Protein AF-A0A4Z0M8P4-F1 (afdb_monomer)

Mean predicted aligned error: 11.92 Å

Solvent-accessible surface area (backbone atoms only — not comparable to full-atom values): 8232 Å² total; per-residue (Å²): 114,67,75,62,51,56,52,50,53,52,51,51,53,53,49,49,49,50,52,52,52,52,50,47,51,66,71,70,50,57,78,80,53,52,37,50,53,50,21,54,51,21,61,76,73,28,65,70,30,18,34,70,39,58,35,26,69,81,79,43,87,48,96,61,42,39,67,22,35,46,40,96,58,61,81,49,86,48,46,90,68,52,60,88,74,63,48,69,25,44,39,30,34,24,70,33,66,38,61,28,11,76,40,85,50,95,85,37,59,74,74,46,77,44,46,62,73,43,23,33,24,23,62,42,76,63,49,77,47,73,51,100,65,31,72,27,20,24,26,37,29,28,12,41,40,81,78,65,96,73,100

Foldseek 3Di:
DVVVVVVVVVVVVVVVVVVVVVVCCVVVPPLVVVLLVQLVVLVVPFDKAKWKAFAFPVSDDDPPWHKFWCDSPNPDPGHDDALVRADASTKIFTQAWTFGFHDFDPPGDGPDIRHGGWMKGANDRWAWDDDPGTPTITMTTIGTGHSDPPD

Secondary structure (DSSP, 8-state):
-HHHHHHHHHHHHHHHHHHHHHHHHHHHS-TTTHHHHHHHHHHHHSPEEEEEEEEETTS---SS--EEEPPSSTTS--B---TTT--TT-EEEESS-EEEESSSSTTSPEEEEEPTT-EEEE-S--EE---TTEEEEEEEEEEEE---S--

pLDDT: mean 73.2, std 14.24, range [37.12, 94.06]

Sequence (151 aa):
MELLIETFDAFAKVGAGIVVLFGCLTLFFPKSVLPLFEAYIASNRGLQGFVYYEISSDNEKTSDAQLLLLGRDSSELGELATVDTIRYGDKLIVHSRQWMRALPNKDATKLYTLERGE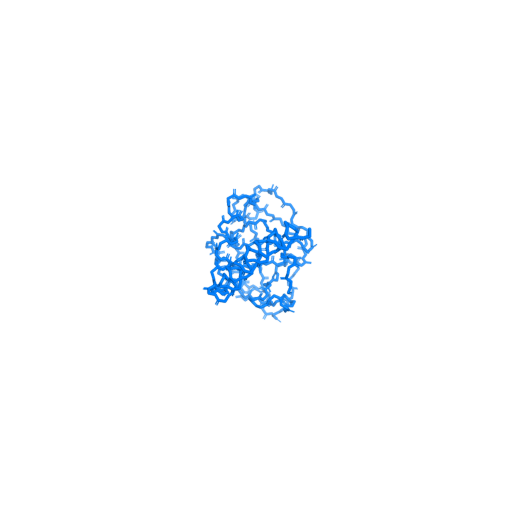CVIVIGESTILKTQEAISGGWLSVATSNCGIFN

Structure (mmCIF, N/CA/C/O backbone):
data_AF-A0A4Z0M8P4-F1
#
_entry.id   AF-A0A4Z0M8P4-F1
#
loop_
_atom_site.group_PDB
_atom_site.id
_atom_site.type_symbol
_atom_site.label_atom_id
_atom_site.label_alt_id
_atom_site.label_comp_id
_atom_site.label_asym_id
_atom_site.label_entity_id
_atom_site.label_seq_id
_atom_site.pdbx_PDB_ins_code
_atom_site.Cartn_x
_atom_site.Cartn_y
_atom_site.Cartn_z
_atom_site.occupancy
_atom_site.B_iso_or_equiv
_atom_site.auth_seq_id
_atom_site.auth_comp_id
_atom_site.auth_asym_id
_atom_site.auth_atom_id
_atom_site.pdbx_PDB_model_num
ATOM 1 N N . MET A 1 1 ? 28.731 -12.868 -49.527 1.00 53.06 1 MET A N 1
ATOM 2 C CA . MET A 1 1 ? 29.132 -13.313 -48.173 1.00 53.06 1 MET A CA 1
ATOM 3 C C . MET A 1 1 ? 29.576 -12.121 -47.325 1.00 53.06 1 MET A C 1
ATOM 5 O O . MET A 1 1 ? 29.130 -12.027 -46.196 1.00 53.06 1 MET A O 1
ATOM 9 N N . GLU A 1 2 ? 30.325 -11.163 -47.881 1.00 54.62 2 GLU A N 1
ATOM 10 C CA . GLU A 1 2 ? 30.763 -9.926 -47.193 1.00 54.62 2 GLU A CA 1
ATOM 11 C C . GLU A 1 2 ? 29.612 -9.033 -46.688 1.00 54.62 2 GLU A C 1
ATOM 13 O O . GLU A 1 2 ? 29.626 -8.605 -45.541 1.00 54.62 2 GLU A O 1
ATOM 18 N N . LEU A 1 3 ? 28.545 -8.861 -47.476 1.00 54.75 3 LEU A N 1
ATOM 19 C CA . LEU A 1 3 ? 27.371 -8.049 -47.099 1.00 54.75 3 LEU A CA 1
ATOM 20 C C . LEU A 1 3 ? 26.595 -8.594 -45.878 1.00 54.75 3 LEU A C 1
ATOM 22 O O . LEU A 1 3 ? 25.907 -7.855 -45.175 1.00 54.75 3 LEU A O 1
ATOM 26 N N . LEU A 1 4 ? 26.719 -9.899 -45.616 1.00 52.62 4 LEU A N 1
ATOM 27 C CA . LEU A 1 4 ? 26.124 -10.571 -44.456 1.00 52.62 4 LEU A CA 1
ATOM 28 C C . LEU A 1 4 ? 26.970 -10.371 -43.193 1.00 52.62 4 LEU A C 1
ATOM 30 O O . LEU A 1 4 ? 26.431 -10.396 -42.095 1.00 52.62 4 LEU A O 1
ATOM 34 N N . ILE A 1 5 ? 28.279 -10.158 -43.350 1.00 59.72 5 ILE A N 1
ATOM 35 C CA . ILE A 1 5 ? 29.222 -9.960 -42.246 1.00 59.72 5 ILE A CA 1
ATOM 36 C C . ILE A 1 5 ? 29.138 -8.512 -41.752 1.00 59.72 5 ILE A C 1
ATOM 38 O O . ILE A 1 5 ? 29.037 -8.286 -40.549 1.00 59.72 5 ILE A O 1
ATOM 42 N N . GLU A 1 6 ? 29.077 -7.535 -42.663 1.00 59.03 6 GLU A N 1
ATOM 43 C CA . GLU A 1 6 ? 28.942 -6.115 -42.296 1.00 59.03 6 GLU A CA 1
ATOM 44 C C . GLU A 1 6 ? 27.608 -5.793 -41.611 1.00 59.03 6 GLU A C 1
ATOM 46 O O . GLU A 1 6 ? 27.559 -5.005 -40.665 1.00 59.03 6 GLU A O 1
ATOM 51 N N . THR A 1 7 ? 26.519 -6.432 -42.046 1.00 59.12 7 THR A N 1
ATOM 52 C CA . THR A 1 7 ? 25.209 -6.264 -41.403 1.00 59.12 7 THR A CA 1
ATOM 53 C C . THR A 1 7 ? 25.189 -6.887 -40.009 1.00 59.12 7 THR A C 1
ATOM 55 O O . THR A 1 7 ? 24.701 -6.253 -39.075 1.00 59.12 7 THR A O 1
ATOM 58 N N . PHE A 1 8 ? 25.782 -8.072 -39.827 1.00 60.78 8 PHE A N 1
ATOM 59 C CA . PHE A 1 8 ? 25.906 -8.705 -38.509 1.00 60.78 8 PHE A CA 1
ATOM 60 C C . PHE A 1 8 ? 26.743 -7.869 -37.531 1.00 60.78 8 PHE A C 1
ATOM 62 O O . PHE A 1 8 ? 26.370 -7.727 -36.368 1.00 60.78 8 PHE A O 1
ATOM 69 N N . ASP A 1 9 ? 27.839 -7.272 -38.003 1.00 66.00 9 ASP A N 1
ATOM 70 C CA . ASP A 1 9 ? 28.734 -6.455 -37.179 1.00 66.00 9 ASP A CA 1
ATOM 71 C C . ASP A 1 9 ? 28.079 -5.122 -36.756 1.00 66.00 9 ASP A C 1
ATOM 73 O O . ASP A 1 9 ? 28.232 -4.667 -35.619 1.00 66.00 9 ASP A O 1
ATOM 77 N N . ALA A 1 10 ? 27.252 -4.528 -37.625 1.00 62.03 10 ALA A N 1
ATOM 78 C CA . ALA A 1 10 ? 26.432 -3.367 -37.279 1.00 62.03 10 ALA A CA 1
ATOM 79 C C . ALA A 1 10 ? 25.360 -3.701 -36.222 1.00 62.03 10 ALA A C 1
ATOM 81 O O . ALA A 1 10 ? 25.212 -2.964 -35.244 1.00 62.03 10 ALA A O 1
ATOM 82 N N . PHE A 1 11 ? 24.655 -4.831 -36.360 1.00 65.06 11 PHE A N 1
ATOM 83 C CA . PHE A 1 11 ? 23.687 -5.288 -35.354 1.00 65.06 11 PHE A CA 1
ATOM 84 C C . PHE A 1 11 ? 24.353 -5.632 -34.018 1.00 65.06 11 PHE A C 1
ATOM 86 O O . PHE A 1 11 ? 23.806 -5.298 -32.968 1.00 65.06 11 PHE A O 1
ATOM 93 N N . ALA A 1 12 ? 25.544 -6.234 -34.037 1.00 68.56 12 ALA A N 1
ATOM 94 C CA . ALA A 1 12 ? 26.303 -6.543 -32.829 1.00 68.56 12 ALA A CA 1
ATOM 95 C C . ALA A 1 12 ? 26.734 -5.273 -32.077 1.00 68.56 12 ALA A C 1
ATOM 97 O O . ALA A 1 12 ? 26.606 -5.214 -30.856 1.00 68.56 12 ALA A O 1
ATOM 98 N N . LYS A 1 13 ? 27.169 -4.225 -32.788 1.00 67.75 13 LYS A N 1
ATOM 99 C CA . LYS A 1 13 ? 27.534 -2.927 -32.190 1.00 67.75 13 LYS A CA 1
ATOM 100 C C . LYS A 1 13 ? 26.330 -2.190 -31.603 1.00 67.75 13 LYS A C 1
ATOM 102 O O . LYS A 1 13 ? 26.423 -1.661 -30.496 1.00 67.75 13 LYS A O 1
ATOM 107 N N . VAL A 1 14 ? 25.193 -2.192 -32.301 1.00 70.88 14 VAL A N 1
ATOM 108 C CA . VAL A 1 14 ? 23.944 -1.597 -31.791 1.00 70.88 14 VAL A CA 1
ATOM 109 C C . VAL A 1 14 ? 23.421 -2.387 -30.588 1.00 70.88 14 VAL A C 1
ATOM 111 O O . VAL A 1 14 ? 23.071 -1.793 -29.569 1.00 70.88 14 VAL A O 1
ATOM 114 N N . GLY A 1 15 ? 23.435 -3.720 -30.662 1.00 66.62 15 GLY A N 1
ATOM 115 C CA . GLY A 1 15 ? 23.048 -4.601 -29.561 1.00 66.62 15 GLY A CA 1
ATOM 116 C C . GLY A 1 15 ? 23.931 -4.415 -28.327 1.00 66.62 15 GLY A C 1
ATOM 117 O O . GLY A 1 15 ? 23.414 -4.244 -27.225 1.00 66.62 15 GLY A O 1
ATOM 118 N N . ALA A 1 16 ? 25.254 -4.351 -28.506 1.00 69.75 16 ALA A N 1
ATOM 119 C CA . ALA A 1 16 ? 26.198 -4.075 -27.425 1.00 69.75 16 ALA A CA 1
ATOM 120 C C . ALA A 1 16 ? 25.963 -2.691 -26.800 1.00 69.75 16 ALA A C 1
ATOM 122 O O . ALA A 1 16 ? 25.974 -2.564 -25.577 1.00 69.75 16 ALA A O 1
ATOM 123 N N . GLY A 1 17 ? 25.676 -1.672 -27.616 1.00 70.94 17 GLY A N 1
ATOM 124 C CA . GLY A 1 17 ? 25.323 -0.335 -27.135 1.00 70.94 17 GLY A CA 1
ATOM 125 C C . GLY A 1 17 ? 24.070 -0.328 -26.256 1.00 70.94 17 GLY A C 1
ATOM 126 O O . GLY A 1 17 ? 24.079 0.276 -25.186 1.00 70.94 17 GLY A O 1
ATOM 127 N N . ILE A 1 18 ? 23.017 -1.049 -26.655 1.00 74.38 18 ILE A N 1
ATOM 128 C CA . ILE A 1 18 ? 21.777 -1.175 -25.871 1.00 74.38 18 ILE A CA 1
ATOM 129 C C . ILE A 1 18 ? 22.038 -1.909 -24.550 1.00 74.38 18 ILE A C 1
ATOM 131 O O . ILE A 1 18 ? 21.571 -1.457 -23.508 1.00 74.38 18 ILE A O 1
ATOM 135 N N . VAL A 1 19 ? 22.811 -2.999 -24.564 1.00 73.88 19 VAL A N 1
ATOM 136 C CA . VAL A 1 19 ? 23.143 -3.766 -23.349 1.00 73.88 19 VAL A CA 1
ATOM 137 C C . VAL A 1 19 ? 23.960 -2.929 -22.366 1.00 73.88 19 VAL A C 1
ATOM 139 O O . VAL A 1 19 ? 23.669 -2.945 -21.173 1.00 73.88 19 VAL A O 1
ATOM 142 N N . VAL A 1 20 ? 24.938 -2.156 -22.845 1.00 75.38 20 VAL A N 1
ATOM 143 C CA . VAL A 1 20 ? 25.720 -1.243 -21.996 1.00 75.38 20 VAL A CA 1
ATOM 144 C C . VAL A 1 20 ? 24.835 -0.136 -21.426 1.00 75.38 20 VAL A C 1
ATOM 146 O O . VAL A 1 20 ? 24.931 0.164 -20.238 1.00 75.38 20 VAL A O 1
ATOM 149 N N . LEU A 1 21 ? 23.933 0.434 -22.231 1.00 71.94 21 LEU A N 1
ATOM 150 C CA . LEU A 1 21 ? 22.993 1.451 -21.764 1.00 71.94 21 LEU A CA 1
ATOM 151 C C . LEU A 1 21 ? 22.071 0.889 -20.669 1.00 71.94 21 LEU A C 1
ATOM 153 O O . LEU A 1 21 ? 21.945 1.499 -19.612 1.00 71.94 21 LEU A O 1
ATOM 157 N N . PHE A 1 22 ? 21.489 -0.296 -20.876 1.00 68.00 22 PHE A N 1
ATOM 158 C CA . PHE A 1 22 ? 20.665 -0.979 -19.873 1.00 68.00 22 PHE A CA 1
ATOM 159 C C . PHE A 1 22 ? 21.459 -1.342 -18.615 1.00 68.00 22 PHE A C 1
ATOM 161 O O . PHE A 1 22 ? 20.980 -1.105 -17.509 1.00 68.00 22 PHE A O 1
ATOM 168 N N . GLY A 1 23 ? 22.686 -1.846 -18.766 1.00 66.75 23 GLY A N 1
ATOM 169 C CA . GLY A 1 23 ? 23.582 -2.141 -17.650 1.00 66.75 23 GLY A CA 1
ATOM 170 C C . GLY A 1 23 ? 23.859 -0.899 -16.804 1.00 66.75 23 GLY A C 1
ATOM 171 O O . GLY A 1 23 ? 23.691 -0.935 -15.586 1.00 66.75 23 GLY A O 1
ATOM 172 N N . CYS A 1 24 ? 24.168 0.231 -17.445 1.00 66.25 24 CYS A N 1
ATOM 173 C CA . CYS A 1 24 ? 24.331 1.515 -16.769 1.00 66.25 24 CYS A CA 1
ATOM 174 C C . CYS A 1 24 ? 23.041 1.967 -16.072 1.00 66.25 24 CYS A C 1
ATOM 176 O O . CYS A 1 24 ? 23.098 2.403 -14.928 1.00 66.25 24 CYS A O 1
ATOM 178 N N . LEU A 1 25 ? 21.872 1.822 -16.698 1.00 66.50 25 LEU A N 1
ATOM 179 C CA . LEU A 1 25 ? 20.604 2.157 -16.045 1.00 66.50 25 LEU A CA 1
ATOM 180 C C . LEU A 1 25 ? 20.375 1.290 -14.794 1.00 66.50 25 LEU A C 1
ATOM 182 O O . LEU A 1 25 ? 19.990 1.813 -13.759 1.00 66.50 25 LEU A O 1
ATOM 186 N N . THR A 1 26 ? 20.685 -0.006 -14.826 1.00 64.69 26 THR A N 1
ATOM 187 C CA . THR A 1 26 ? 20.515 -0.873 -13.643 1.00 64.69 26 THR A CA 1
ATOM 188 C C . THR A 1 26 ? 21.543 -0.631 -12.533 1.00 64.69 26 THR A C 1
ATOM 190 O O . THR A 1 26 ? 21.218 -0.801 -11.363 1.00 64.69 26 THR A O 1
ATOM 193 N N . LEU A 1 27 ? 22.769 -0.218 -12.876 1.00 64.69 27 LEU A N 1
ATOM 194 C CA . LEU A 1 27 ? 23.844 0.052 -11.911 1.00 64.69 27 LEU A CA 1
ATOM 195 C C . LEU A 1 27 ? 23.759 1.450 -11.293 1.00 64.69 27 LEU A C 1
ATOM 197 O O . LEU A 1 27 ? 24.127 1.628 -10.135 1.00 64.69 27 LEU A O 1
ATOM 201 N N . PHE A 1 28 ? 23.300 2.440 -12.062 1.00 63.16 28 PHE A N 1
ATOM 202 C CA . PHE A 1 28 ? 23.278 3.840 -11.638 1.00 63.16 28 PHE A CA 1
ATOM 203 C C . PHE A 1 28 ? 21.910 4.328 -11.168 1.00 63.16 28 PHE A C 1
ATOM 205 O O . PHE A 1 28 ? 21.856 5.398 -10.565 1.00 63.16 28 PHE A O 1
ATOM 212 N N . PHE A 1 29 ? 20.818 3.589 -11.391 1.00 61.38 29 PHE A N 1
ATOM 213 C CA . PHE A 1 29 ? 19.550 3.923 -10.745 1.00 61.38 29 PHE A CA 1
ATOM 214 C C . PHE A 1 29 ? 19.566 3.408 -9.305 1.00 61.38 29 PHE A C 1
ATOM 216 O O . PHE A 1 29 ? 19.566 2.195 -9.085 1.00 61.38 29 PHE A O 1
ATOM 223 N N . PRO A 1 30 ? 19.560 4.301 -8.299 1.00 62.62 30 PRO A N 1
ATOM 224 C CA . PRO A 1 30 ? 19.486 3.867 -6.919 1.00 62.62 30 PRO A CA 1
ATOM 225 C C . PRO A 1 30 ? 18.158 3.141 -6.723 1.00 62.62 30 PRO A C 1
ATOM 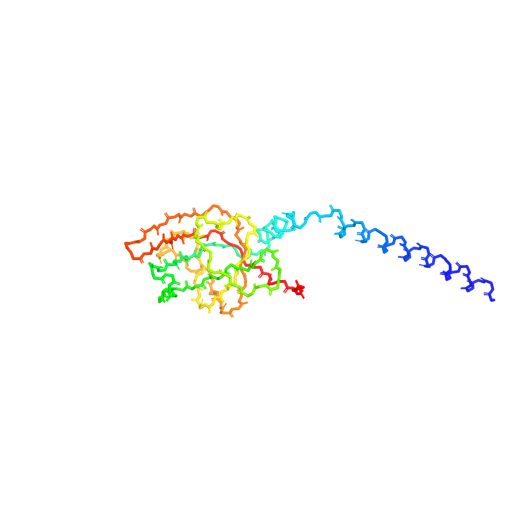227 O O . PRO A 1 30 ? 17.105 3.678 -7.084 1.00 62.62 30 PRO A O 1
ATOM 230 N N . LYS A 1 31 ? 18.187 1.963 -6.089 1.00 62.38 31 LYS A N 1
ATOM 231 C CA . LYS A 1 31 ? 16.975 1.228 -5.684 1.00 6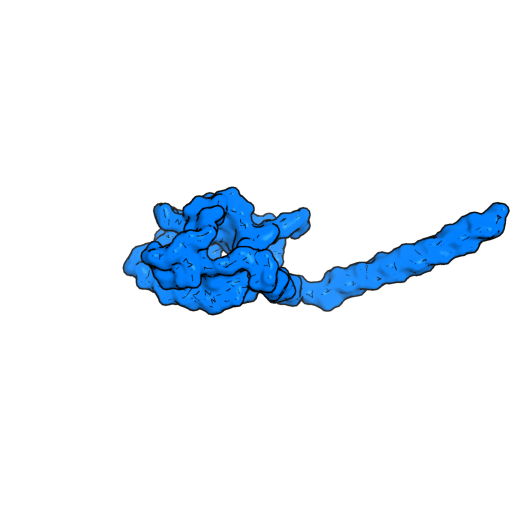2.38 31 LYS A CA 1
ATOM 232 C C . LYS A 1 31 ? 15.968 2.122 -4.942 1.00 62.38 31 LYS A C 1
ATOM 234 O O . LYS A 1 31 ? 14.771 1.898 -5.022 1.00 62.38 31 LYS A O 1
ATOM 239 N N . SER A 1 32 ? 16.439 3.181 -4.287 1.00 63.06 32 SER A N 1
ATOM 240 C CA . SER A 1 32 ? 15.629 4.170 -3.573 1.00 63.06 32 SER A CA 1
ATOM 241 C C . SER A 1 32 ? 14.766 5.082 -4.462 1.00 63.06 32 SER A C 1
ATOM 243 O O . SER A 1 32 ? 13.825 5.686 -3.958 1.00 63.06 32 SER A O 1
ATOM 245 N N . VAL A 1 33 ? 15.069 5.225 -5.759 1.00 68.31 33 VAL A N 1
ATOM 246 C CA . VAL A 1 33 ? 14.336 6.126 -6.678 1.00 68.31 33 VAL A CA 1
ATOM 247 C C . VAL A 1 33 ? 13.156 5.416 -7.347 1.00 68.31 33 VAL A C 1
ATOM 249 O O . VAL A 1 33 ? 12.147 6.050 -7.658 1.00 68.31 33 VAL A O 1
ATOM 252 N N . LEU A 1 34 ? 13.255 4.096 -7.525 1.00 74.38 34 LEU A N 1
ATOM 253 C CA . LEU A 1 34 ? 12.223 3.284 -8.171 1.00 74.38 34 LEU A CA 1
ATOM 254 C C . LEU A 1 34 ? 10.845 3.406 -7.483 1.00 74.38 34 LEU A C 1
ATOM 256 O O . LEU A 1 34 ? 9.877 3.699 -8.184 1.00 74.38 34 LEU A O 1
ATOM 260 N N . PRO A 1 35 ? 10.729 3.291 -6.142 1.00 77.12 35 PRO A N 1
ATOM 261 C CA . PRO A 1 35 ? 9.437 3.354 -5.456 1.00 77.12 35 PRO A CA 1
ATOM 262 C C . PRO A 1 35 ? 8.752 4.718 -5.595 1.00 77.12 35 PRO A C 1
ATOM 264 O O . PRO A 1 35 ? 7.535 4.802 -5.742 1.00 77.12 35 PRO A O 1
ATOM 267 N N . LEU A 1 36 ? 9.530 5.806 -5.615 1.00 80.69 36 LEU A N 1
ATOM 268 C CA . LEU A 1 36 ? 8.998 7.158 -5.812 1.00 80.69 36 LEU A CA 1
ATOM 269 C C . LEU A 1 36 ? 8.418 7.330 -7.218 1.00 80.69 36 LEU A C 1
ATOM 271 O O . LEU A 1 36 ? 7.352 7.924 -7.386 1.00 80.69 36 LEU A O 1
ATOM 275 N N . PHE A 1 37 ? 9.111 6.795 -8.224 1.00 82.06 37 PHE A N 1
ATOM 276 C CA . PHE A 1 37 ? 8.649 6.824 -9.606 1.00 82.06 37 PHE A CA 1
ATOM 277 C C . PHE A 1 37 ? 7.401 5.958 -9.805 1.00 82.06 37 PHE A C 1
ATOM 279 O O . PHE A 1 37 ? 6.445 6.388 -10.451 1.00 82.06 37 PHE A O 1
ATOM 286 N N . GLU A 1 38 ? 7.363 4.772 -9.200 1.00 83.81 38 GLU A N 1
ATOM 287 C CA . GLU A 1 38 ? 6.176 3.916 -9.204 1.00 83.81 38 GLU A CA 1
ATOM 288 C C . GLU A 1 38 ? 4.984 4.593 -8.525 1.00 83.81 38 GLU A C 1
ATOM 290 O O . GLU A 1 38 ? 3.884 4.564 -9.075 1.00 83.81 38 GLU A O 1
ATOM 295 N N . ALA A 1 39 ? 5.193 5.261 -7.387 1.00 84.81 39 ALA A N 1
ATOM 296 C CA . ALA A 1 39 ? 4.140 6.017 -6.714 1.00 84.81 39 ALA A CA 1
ATOM 297 C C . ALA A 1 39 ? 3.645 7.182 -7.566 1.00 84.81 39 ALA A C 1
ATOM 299 O O . ALA A 1 39 ? 2.443 7.415 -7.642 1.00 84.81 39 ALA A O 1
ATOM 300 N N . TYR A 1 40 ? 4.543 7.873 -8.271 1.00 86.31 40 TYR A N 1
ATOM 301 C CA . TYR A 1 40 ? 4.158 8.922 -9.210 1.00 86.31 40 TYR A CA 1
ATOM 302 C C . TYR A 1 40 ? 3.307 8.377 -10.367 1.00 86.31 40 TYR A C 1
ATOM 304 O O . TYR A 1 40 ? 2.272 8.954 -10.708 1.00 86.31 40 TYR A O 1
ATOM 312 N N . ILE A 1 41 ? 3.697 7.249 -10.968 1.00 86.12 41 ILE A N 1
ATOM 313 C CA . ILE A 1 41 ? 2.903 6.614 -12.029 1.00 86.12 41 ILE A CA 1
ATOM 314 C C . ILE A 1 41 ? 1.545 6.161 -11.486 1.00 86.12 41 ILE A C 1
ATOM 316 O O . ILE A 1 41 ? 0.523 6.429 -12.118 1.00 86.12 41 ILE A O 1
ATOM 320 N N . ALA A 1 42 ? 1.524 5.494 -10.333 1.00 86.75 42 ALA A N 1
ATOM 321 C CA . ALA A 1 42 ? 0.303 4.993 -9.716 1.00 86.75 42 ALA A CA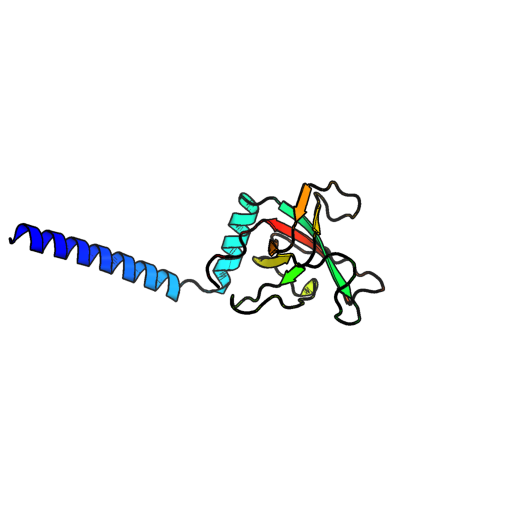 1
ATOM 322 C C . ALA A 1 42 ? -0.625 6.129 -9.274 1.00 86.75 42 ALA A C 1
ATOM 324 O O . ALA A 1 42 ? -1.830 6.019 -9.445 1.00 86.75 42 ALA A O 1
ATOM 325 N N . SER A 1 43 ? -0.090 7.254 -8.802 1.00 86.06 43 SER A N 1
ATOM 326 C CA . SER A 1 43 ? -0.881 8.455 -8.535 1.00 86.06 43 SER A CA 1
ATOM 327 C C . SER A 1 43 ? -1.567 8.948 -9.816 1.00 86.06 43 SER A C 1
ATOM 329 O O . SER A 1 43 ? -2.763 9.208 -9.825 1.00 86.06 43 SER A O 1
ATOM 331 N N . ASN A 1 44 ? -0.875 8.977 -10.956 1.00 87.81 44 ASN A N 1
ATOM 332 C CA . ASN A 1 44 ? -1.474 9.478 -12.199 1.00 87.81 44 ASN A CA 1
ATOM 333 C C . ASN A 1 44 ? -2.387 8.478 -12.934 1.00 87.81 44 ASN A C 1
ATOM 335 O O . ASN A 1 44 ? -3.211 8.900 -13.744 1.00 87.81 44 ASN A O 1
ATOM 339 N N . ARG A 1 45 ? -2.209 7.166 -12.736 1.00 87.56 45 ARG A N 1
ATOM 340 C CA . ARG A 1 45 ? -2.888 6.120 -13.532 1.00 87.56 45 ARG A CA 1
ATOM 341 C C . ARG A 1 45 ? -3.679 5.101 -12.721 1.00 87.56 45 ARG A C 1
ATOM 343 O O . ARG A 1 45 ? -4.544 4.436 -13.282 1.00 87.56 45 ARG A O 1
ATOM 350 N N . GLY A 1 46 ? -3.344 4.927 -11.451 1.00 85.31 46 GLY A N 1
ATOM 351 C CA . GLY A 1 46 ? -4.030 4.022 -10.542 1.00 85.31 46 GLY A CA 1
ATOM 352 C C . GLY A 1 46 ? -5.298 4.656 -9.984 1.00 85.31 46 GLY A 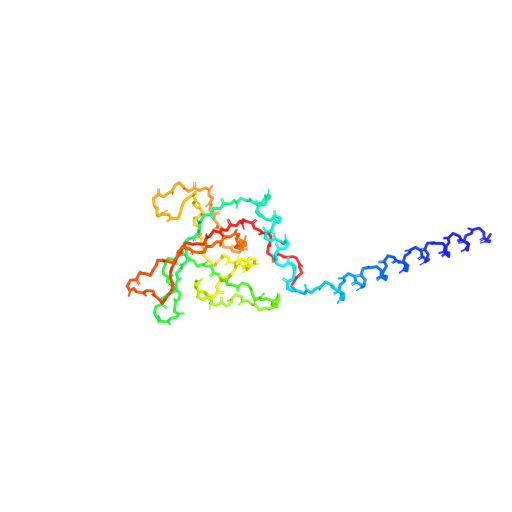C 1
ATOM 353 O O . GLY A 1 46 ? -5.453 5.878 -9.957 1.00 85.31 46 GLY A O 1
ATOM 354 N N . LEU A 1 47 ? -6.214 3.813 -9.514 1.00 90.62 47 LEU A N 1
ATOM 355 C CA . LEU A 1 47 ? -7.361 4.286 -8.760 1.00 90.62 47 LEU A CA 1
ATOM 356 C C . LEU A 1 47 ? -6.876 4.726 -7.378 1.00 90.62 47 LEU A C 1
ATOM 358 O O . LEU A 1 47 ? -6.274 3.934 -6.653 1.00 90.62 47 LEU A O 1
ATOM 362 N N . GLN A 1 48 ? -7.135 5.984 -7.034 1.00 93.38 48 GLN A N 1
ATOM 363 C CA . GLN A 1 48 ? -6.722 6.575 -5.766 1.00 93.38 48 GLN A CA 1
ATOM 364 C C . GLN A 1 48 ? -7.831 6.499 -4.720 1.00 93.38 48 GLN A C 1
ATOM 366 O O . GLN A 1 48 ? -9.020 6.595 -5.038 1.00 93.38 48 GLN A O 1
ATOM 371 N N . GLY A 1 49 ? -7.435 6.407 -3.458 1.00 91.62 49 GLY A N 1
ATOM 372 C CA . GLY A 1 49 ? -8.330 6.604 -2.332 1.00 91.62 49 GLY A CA 1
ATOM 373 C C . GLY A 1 49 ? -7.648 6.344 -0.999 1.00 91.62 49 GLY A C 1
ATOM 374 O O . GLY A 1 49 ? -6.427 6.276 -0.895 1.00 91.62 49 GLY A O 1
ATOM 375 N N . PHE A 1 50 ? -8.466 6.199 0.033 1.00 91.00 50 PHE A N 1
ATOM 376 C CA . PHE A 1 50 ? -8.029 5.986 1.400 1.00 91.00 50 PHE A CA 1
ATOM 377 C C . PHE A 1 50 ? -8.379 4.579 1.857 1.00 91.00 50 PHE A C 1
ATOM 379 O O . PHE A 1 50 ? -9.510 4.121 1.669 1.00 91.00 50 PHE A O 1
ATOM 386 N N . VAL A 1 51 ? -7.419 3.912 2.485 1.00 89.12 51 VAL A N 1
ATOM 387 C CA . VAL A 1 51 ? -7.599 2.585 3.078 1.00 89.12 51 VAL A CA 1
ATOM 388 C C . VAL A 1 51 ? -7.283 2.665 4.562 1.00 89.12 51 VAL A C 1
ATOM 390 O O . VAL A 1 51 ? -6.328 3.333 4.958 1.00 89.12 51 VAL A O 1
ATOM 393 N N . TYR A 1 52 ? -8.110 2.024 5.385 1.00 85.12 52 TYR A N 1
ATOM 394 C CA . TYR A 1 52 ? -7.873 1.969 6.822 1.00 85.12 52 TYR A CA 1
ATOM 395 C C . TYR A 1 52 ? -6.907 0.834 7.142 1.00 85.12 52 TYR A C 1
ATOM 397 O O . TYR A 1 52 ? -7.085 -0.291 6.673 1.00 85.12 52 TYR A O 1
ATOM 405 N N . TYR A 1 53 ? -5.892 1.138 7.936 1.00 79.38 53 TYR A N 1
ATOM 406 C CA . TYR A 1 53 ? -4.865 0.203 8.357 1.00 79.38 53 TYR A CA 1
ATOM 407 C C . TYR A 1 53 ? -4.718 0.259 9.877 1.00 79.38 53 TYR A C 1
ATOM 409 O O . TYR A 1 53 ? -4.666 1.349 10.444 1.00 79.38 53 TYR A O 1
ATOM 417 N N . GLU A 1 54 ? -4.669 -0.900 10.530 1.00 75.38 54 GLU A N 1
ATOM 418 C CA . GLU A 1 54 ? -4.572 -1.026 11.986 1.00 75.38 54 GLU A CA 1
ATOM 419 C C . GLU A 1 54 ? -3.716 -2.240 12.378 1.00 75.38 54 GLU A C 1
ATOM 421 O O . GLU A 1 54 ? -3.758 -3.276 11.714 1.00 75.38 54 GLU A O 1
ATOM 426 N N . ILE A 1 55 ? -2.954 -2.108 13.466 1.00 69.31 55 ILE A N 1
ATOM 427 C CA . ILE A 1 55 ? -2.181 -3.174 14.115 1.00 69.31 55 ILE A CA 1
ATOM 428 C C . ILE A 1 55 ? -2.593 -3.258 15.587 1.00 69.31 55 ILE A C 1
ATOM 430 O O . ILE A 1 55 ? -2.512 -2.257 16.305 1.00 69.31 55 ILE A O 1
ATOM 434 N N . SER A 1 56 ? -2.985 -4.451 16.042 1.00 63.25 56 SER A N 1
ATOM 435 C CA . SER A 1 56 ? -3.381 -4.718 17.434 1.00 63.25 56 SER A CA 1
ATOM 436 C C . SER A 1 56 ? -2.211 -4.576 18.410 1.00 63.25 56 SER A C 1
ATOM 438 O O . SER A 1 56 ? -1.067 -4.831 18.033 1.00 63.25 56 SER A O 1
ATOM 440 N N . SER A 1 57 ? -2.507 -4.248 19.676 1.00 58.22 57 SER A N 1
ATOM 441 C CA . SER A 1 57 ? -1.580 -4.246 20.830 1.00 58.22 57 SER A CA 1
ATOM 442 C C . SER A 1 57 ? -0.719 -5.499 20.982 1.00 58.22 57 SER A C 1
ATOM 444 O O . SER A 1 57 ? 0.409 -5.401 21.463 1.00 58.22 57 SER A O 1
ATOM 446 N N . ASP A 1 58 ? -1.208 -6.648 20.527 1.00 61.12 58 ASP A N 1
ATOM 447 C CA . ASP A 1 58 ? -0.510 -7.929 20.679 1.00 61.12 58 ASP A CA 1
ATOM 448 C C . ASP A 1 58 ? 0.406 -8.246 19.486 1.00 61.12 58 ASP A C 1
ATOM 450 O O . ASP A 1 58 ? 0.899 -9.362 19.334 1.00 61.12 58 ASP A O 1
ATOM 454 N N . ASN A 1 59 ? 0.622 -7.261 18.602 1.00 55.53 59 ASN A N 1
AT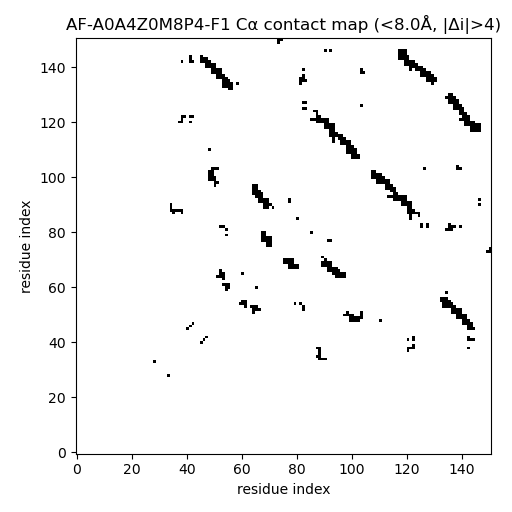OM 455 C CA . ASN A 1 59 ? 1.219 -7.451 17.278 1.00 55.53 59 ASN A CA 1
ATOM 456 C C . ASN A 1 59 ? 0.451 -8.488 16.432 1.00 55.53 59 ASN A C 1
ATOM 458 O O . ASN A 1 59 ? 0.943 -8.989 15.418 1.00 55.53 59 ASN A O 1
ATOM 462 N N . GLU A 1 60 ? -0.765 -8.819 16.868 1.00 55.94 60 GLU A N 1
ATOM 463 C CA . GLU A 1 60 ? -1.646 -9.759 16.216 1.00 55.94 60 GLU A CA 1
ATOM 464 C C . GLU A 1 60 ? -2.513 -9.060 15.173 1.00 55.94 60 GLU A C 1
ATOM 466 O O . GLU A 1 60 ? -2.832 -7.867 15.206 1.00 55.94 60 GLU A O 1
ATOM 471 N N . LYS A 1 61 ? -2.884 -9.877 14.202 1.00 54.25 61 LYS A N 1
ATOM 472 C CA . LYS A 1 61 ? -3.785 -9.575 13.107 1.00 54.25 61 LYS A CA 1
ATOM 473 C C . LYS A 1 61 ? -5.164 -9.196 13.662 1.00 54.25 61 LYS A C 1
ATOM 475 O O . LYS A 1 61 ? -5.884 -10.074 14.128 1.00 54.25 61 LYS A O 1
ATOM 480 N N . THR A 1 62 ? -5.543 -7.918 13.597 1.00 54.31 62 THR A N 1
ATOM 481 C CA . THR A 1 62 ? -6.890 -7.471 13.997 1.00 54.31 62 THR A CA 1
ATOM 482 C C . THR A 1 62 ? -7.961 -8.058 13.073 1.00 54.31 62 THR A C 1
ATOM 484 O O . THR A 1 62 ? -7.689 -8.460 11.939 1.00 54.31 62 THR A O 1
ATOM 487 N N . SER A 1 63 ? -9.200 -8.138 13.563 1.00 51.00 63 SER A N 1
ATOM 488 C CA . SER A 1 63 ? -10.370 -8.548 12.771 1.00 51.00 63 SER A CA 1
ATOM 489 C C . SER A 1 63 ? -10.718 -7.549 11.661 1.00 51.00 63 SER A C 1
ATOM 491 O O . SER A 1 63 ? -11.365 -7.927 10.680 1.00 51.00 63 SER A O 1
ATOM 493 N N . ASP A 1 64 ? -10.264 -6.302 11.798 1.00 52.53 64 ASP A N 1
ATOM 494 C CA . ASP A 1 64 ? -10.343 -5.282 10.764 1.00 52.53 64 ASP A CA 1
ATOM 495 C C . ASP A 1 64 ? -9.213 -5.460 9.738 1.00 52.53 64 ASP A C 1
ATOM 497 O O . ASP A 1 64 ? -8.126 -5.962 10.013 1.00 52.53 64 ASP A O 1
ATOM 501 N N . ALA A 1 65 ? -9.537 -5.159 8.486 1.00 55.50 65 ALA A N 1
ATOM 502 C CA . ALA A 1 65 ? -8.808 -5.648 7.330 1.00 55.50 65 ALA A CA 1
ATOM 503 C C . ALA A 1 65 ? -7.314 -5.240 7.294 1.00 55.50 65 ALA A C 1
ATOM 505 O O . ALA A 1 65 ? -6.910 -4.199 7.805 1.00 55.50 65 ALA A O 1
ATOM 506 N N . GLN A 1 66 ? -6.476 -6.060 6.651 1.00 66.12 66 GLN A N 1
ATOM 507 C CA . GLN A 1 66 ? -5.017 -6.008 6.802 1.00 66.12 66 GLN A CA 1
ATOM 508 C C . GLN A 1 66 ? -4.303 -5.711 5.490 1.00 66.12 66 GLN A C 1
ATOM 510 O O . GLN A 1 66 ? -4.565 -6.334 4.457 1.00 66.12 66 GLN A O 1
ATOM 515 N N . LEU A 1 67 ? -3.346 -4.795 5.573 1.00 69.25 67 LEU A N 1
ATOM 516 C CA . LEU A 1 67 ? -2.340 -4.536 4.555 1.00 69.25 67 LEU A CA 1
ATOM 517 C C . LEU A 1 67 ? -0.987 -4.971 5.125 1.00 69.25 67 LEU A C 1
ATOM 519 O O . LEU A 1 67 ? -0.715 -4.727 6.293 1.00 69.25 67 LEU A O 1
ATOM 523 N N . LEU A 1 68 ? -0.148 -5.626 4.334 1.00 72.75 68 LEU A N 1
ATOM 524 C CA . LEU A 1 68 ? 1.210 -5.994 4.739 1.00 72.75 68 LEU A CA 1
ATOM 525 C C . LEU A 1 68 ? 2.202 -5.195 3.908 1.00 72.75 68 LEU A C 1
ATOM 527 O O . LEU A 1 68 ? 2.002 -5.049 2.702 1.00 72.75 68 LEU A O 1
ATOM 531 N N . LEU A 1 69 ? 3.263 -4.689 4.530 1.00 72.50 69 LEU A N 1
ATOM 532 C CA . LEU A 1 69 ? 4.306 -3.968 3.813 1.00 72.50 69 LEU A CA 1
ATOM 533 C C . LEU A 1 69 ? 5.119 -4.961 2.987 1.00 72.50 69 LEU A C 1
ATOM 535 O O . LEU A 1 69 ? 5.728 -5.874 3.538 1.00 72.50 69 LEU A O 1
ATOM 539 N N . LEU A 1 70 ? 5.141 -4.790 1.667 1.00 65.81 70 LEU A N 1
ATOM 540 C CA . LEU A 1 70 ? 6.088 -5.518 0.832 1.00 65.81 70 LEU A CA 1
ATOM 541 C C . LEU A 1 70 ? 7.480 -4.942 1.097 1.00 65.81 70 LEU A C 1
ATOM 543 O O . LEU A 1 70 ? 7.675 -3.726 1.005 1.00 65.81 70 LEU A O 1
ATOM 547 N N . GLY A 1 71 ? 8.420 -5.814 1.468 1.00 57.84 71 GLY A N 1
ATOM 548 C CA . GLY A 1 71 ? 9.786 -5.427 1.802 1.00 57.84 71 GLY A CA 1
ATOM 549 C C . GLY A 1 71 ? 10.432 -4.581 0.702 1.00 57.84 71 GLY A C 1
ATOM 550 O O . GLY A 1 71 ? 10.157 -4.749 -0.488 1.00 57.84 71 GLY A O 1
ATOM 551 N N . ARG A 1 72 ? 11.314 -3.653 1.101 1.00 53.47 72 ARG A N 1
ATOM 552 C CA . ARG A 1 72 ? 12.103 -2.838 0.153 1.00 53.47 72 ARG A CA 1
ATOM 553 C C . ARG A 1 72 ? 13.079 -3.674 -0.678 1.00 53.47 72 ARG A C 1
ATOM 555 O O . ARG A 1 72 ? 13.490 -3.223 -1.745 1.00 53.47 72 ARG A O 1
ATOM 562 N N . ASP A 1 73 ? 13.407 -4.872 -0.204 1.00 44.88 73 ASP A N 1
ATOM 563 C CA . ASP A 1 73 ? 13.956 -5.950 -1.012 1.00 44.88 73 ASP A CA 1
ATOM 564 C C . ASP A 1 73 ? 12.818 -6.935 -1.312 1.00 44.88 73 ASP A C 1
ATOM 566 O O . ASP A 1 73 ? 12.209 -7.529 -0.423 1.00 44.88 73 ASP A O 1
ATOM 570 N N . SER A 1 74 ? 12.503 -7.053 -2.596 1.00 48.28 74 SER A N 1
ATOM 571 C CA . SER A 1 74 ? 11.342 -7.708 -3.208 1.00 48.28 74 SER A CA 1
ATOM 572 C C . SER A 1 74 ? 11.209 -9.223 -2.960 1.00 48.28 74 SER A C 1
ATOM 574 O O . SER A 1 74 ? 10.335 -9.871 -3.532 1.00 48.28 74 SER A O 1
ATOM 576 N N . SER A 1 75 ? 12.034 -9.793 -2.079 1.00 42.06 75 SER A N 1
ATOM 577 C CA . SER A 1 75 ? 12.057 -11.216 -1.734 1.00 42.06 75 SER A CA 1
ATOM 578 C C . SER A 1 75 ? 11.356 -11.567 -0.418 1.00 42.06 75 SER A C 1
ATOM 580 O O . SER A 1 75 ? 11.125 -12.751 -0.170 1.00 42.06 75 SER A O 1
ATOM 582 N N . GLU A 1 76 ? 11.021 -10.590 0.432 1.00 49.28 76 GLU A N 1
ATOM 583 C CA . GLU A 1 76 ? 10.420 -10.857 1.745 1.00 49.28 76 GLU A CA 1
ATOM 584 C C . GLU A 1 76 ? 8.904 -10.617 1.753 1.00 49.28 76 GLU A C 1
ATOM 586 O O . GLU A 1 76 ? 8.385 -9.536 1.458 1.00 49.28 76 GLU A O 1
ATOM 591 N N . LEU A 1 77 ? 8.179 -11.691 2.071 1.00 52.72 77 LEU A N 1
ATOM 592 C CA . LEU A 1 77 ? 6.729 -11.726 2.194 1.00 52.72 77 LEU A CA 1
ATOM 593 C C . LEU A 1 77 ? 6.290 -10.862 3.385 1.00 52.72 77 LEU A C 1
ATOM 595 O O . LEU A 1 77 ? 6.349 -11.311 4.522 1.00 52.72 77 LEU A O 1
ATOM 599 N N . GLY A 1 78 ? 5.792 -9.660 3.087 1.00 57.53 78 GLY A N 1
ATOM 600 C CA . GLY A 1 78 ? 4.834 -8.911 3.903 1.00 57.53 78 GLY A CA 1
ATOM 601 C C . GLY A 1 78 ? 5.177 -8.767 5.390 1.00 57.53 78 GLY A C 1
ATOM 602 O O . GLY A 1 78 ? 4.608 -9.500 6.199 1.00 57.53 78 GLY A O 1
ATOM 603 N N . GLU A 1 79 ? 6.011 -7.799 5.768 1.00 62.84 79 GLU A N 1
ATOM 604 C CA . GLU A 1 79 ? 6.233 -7.481 7.184 1.00 62.84 79 GLU A CA 1
ATOM 605 C C . GLU A 1 79 ? 5.091 -6.619 7.753 1.00 62.84 79 GLU A C 1
ATOM 607 O O . GLU A 1 79 ? 4.492 -5.783 7.066 1.00 62.84 79 GLU A O 1
ATOM 612 N N . LEU A 1 80 ? 4.783 -6.820 9.039 1.00 64.25 80 LEU A N 1
ATOM 613 C CA . LEU A 1 80 ? 3.911 -5.924 9.796 1.00 64.25 80 LEU A CA 1
ATOM 614 C C . LEU A 1 80 ? 4.674 -4.624 10.077 1.00 64.25 80 LEU A C 1
ATOM 616 O O . LEU A 1 80 ? 5.512 -4.571 10.974 1.00 64.25 80 LEU A O 1
ATOM 620 N N . ALA A 1 81 ? 4.381 -3.575 9.312 1.00 64.31 81 ALA A N 1
ATOM 621 C CA . ALA A 1 81 ? 4.958 -2.248 9.513 1.00 64.31 81 ALA A CA 1
ATOM 622 C C . ALA A 1 81 ? 3.933 -1.317 10.153 1.00 64.31 81 ALA A C 1
ATOM 624 O O . ALA A 1 81 ? 2.801 -1.244 9.683 1.00 64.31 81 ALA A O 1
ATOM 625 N N . THR A 1 82 ? 4.299 -0.584 11.202 1.00 66.69 82 THR A N 1
ATOM 626 C CA . THR A 1 82 ? 3.394 0.366 11.866 1.00 66.69 82 THR A CA 1
ATOM 627 C C . THR A 1 82 ? 3.069 1.559 10.954 1.00 66.69 82 THR A C 1
ATOM 629 O O . THR A 1 82 ? 3.898 1.956 10.137 1.00 66.69 82 THR A O 1
ATOM 632 N N . VAL A 1 83 ? 1.875 2.159 11.073 1.00 64.44 83 VAL A N 1
ATOM 633 C CA . VAL A 1 83 ? 1.395 3.272 10.210 1.00 64.44 83 VAL A CA 1
ATOM 634 C C . VAL A 1 83 ? 2.391 4.437 10.142 1.00 64.44 83 VAL A C 1
ATOM 636 O O . VAL A 1 83 ? 2.520 5.085 9.109 1.00 64.44 83 VAL A O 1
ATOM 639 N N . ASP A 1 84 ? 3.096 4.702 11.238 1.00 66.00 84 ASP A N 1
ATOM 640 C CA . ASP A 1 84 ? 4.107 5.751 11.393 1.00 66.00 84 ASP A CA 1
ATOM 641 C C . ASP A 1 84 ? 5.443 5.436 10.699 1.00 66.00 84 ASP A C 1
ATOM 643 O O . ASP A 1 84 ? 6.237 6.341 10.441 1.00 66.00 84 ASP A O 1
ATOM 647 N N . THR A 1 85 ? 5.688 4.169 10.360 1.00 74.69 85 THR A N 1
ATOM 648 C CA . THR A 1 85 ? 6.870 3.753 9.587 1.00 74.69 85 THR A CA 1
ATOM 649 C C . THR A 1 85 ? 6.613 3.707 8.086 1.00 74.69 85 THR A C 1
ATOM 651 O O . THR A 1 85 ? 7.573 3.781 7.316 1.00 74.69 85 THR A O 1
ATOM 654 N N . ILE A 1 86 ? 5.341 3.643 7.675 1.00 80.25 86 ILE A N 1
ATOM 655 C CA . ILE A 1 86 ? 4.916 3.630 6.276 1.00 80.25 86 ILE A CA 1
ATOM 656 C C . ILE A 1 86 ? 5.130 5.016 5.660 1.00 80.25 86 ILE A C 1
ATOM 658 O O . ILE A 1 86 ? 4.649 6.031 6.166 1.00 80.25 86 ILE A O 1
ATOM 662 N N . ARG A 1 87 ? 5.849 5.061 4.539 1.00 83.75 87 ARG A N 1
ATOM 663 C CA . ARG A 1 87 ? 6.218 6.285 3.821 1.00 83.75 87 ARG A CA 1
ATOM 664 C C . ARG A 1 87 ? 5.618 6.313 2.423 1.00 83.75 87 ARG A C 1
ATOM 666 O O . ARG A 1 87 ? 5.246 5.292 1.853 1.00 83.75 87 ARG A O 1
ATOM 673 N N . TYR A 1 88 ? 5.590 7.506 1.837 1.00 85.56 88 TYR A N 1
ATOM 674 C CA . TYR A 1 88 ? 5.309 7.677 0.414 1.00 85.56 88 TYR A CA 1
ATOM 675 C C . TYR A 1 88 ? 6.224 6.773 -0.429 1.00 85.56 88 TYR A C 1
ATOM 677 O O . TYR A 1 88 ? 7.440 6.757 -0.224 1.00 85.56 88 TYR A O 1
ATOM 685 N N . GLY A 1 89 ? 5.649 6.049 -1.388 1.00 84.50 89 GLY A N 1
ATOM 686 C CA . GLY A 1 89 ? 6.372 5.084 -2.217 1.00 84.50 89 GLY A CA 1
ATOM 687 C C . GLY A 1 89 ? 6.381 3.658 -1.682 1.00 84.50 89 GLY A C 1
ATOM 688 O O . GLY A 1 89 ? 6.679 2.744 -2.447 1.00 84.50 89 GLY A O 1
ATOM 689 N N . ASP A 1 90 ? 6.025 3.435 -0.417 1.00 85.56 90 ASP A N 1
ATOM 690 C CA . ASP A 1 90 ? 5.975 2.083 0.124 1.00 85.56 90 ASP A CA 1
ATOM 691 C C . ASP A 1 90 ? 4.809 1.297 -0.500 1.00 85.56 90 ASP A C 1
ATOM 693 O O . ASP A 1 90 ? 3.690 1.803 -0.660 1.00 85.56 90 ASP A O 1
ATOM 697 N N . LYS A 1 91 ? 5.087 0.047 -0.883 1.00 86.19 91 LYS A N 1
ATOM 698 C CA . LYS A 1 91 ? 4.113 -0.875 -1.473 1.00 86.19 91 LYS A CA 1
ATOM 699 C C . LYS A 1 91 ? 3.522 -1.774 -0.404 1.00 86.19 91 LYS A C 1
ATOM 701 O O . LYS A 1 91 ? 4.241 -2.365 0.393 1.00 86.19 91 LYS A O 1
ATOM 706 N N . LEU A 1 92 ? 2.210 -1.931 -0.440 1.00 86.19 92 LEU A N 1
ATOM 707 C CA . LEU A 1 92 ? 1.458 -2.752 0.491 1.00 86.19 92 LEU A CA 1
ATOM 708 C C . LEU A 1 92 ? 0.685 -3.816 -0.287 1.00 86.19 92 LEU A C 1
ATOM 710 O O . LEU A 1 92 ? 0.074 -3.511 -1.312 1.00 86.19 92 LEU A O 1
ATOM 714 N N . ILE A 1 93 ? 0.681 -5.048 0.213 1.00 86.19 93 ILE A N 1
ATOM 715 C CA . ILE A 1 93 ? -0.148 -6.138 -0.301 1.00 86.19 93 ILE A CA 1
ATOM 716 C C . ILE A 1 93 ? -1.356 -6.350 0.604 1.00 86.19 93 ILE A C 1
ATOM 718 O O . ILE A 1 93 ? -1.261 -6.364 1.831 1.00 86.19 93 ILE A O 1
ATOM 722 N N . VAL A 1 94 ? -2.514 -6.529 -0.011 1.00 84.38 94 VAL A N 1
ATOM 723 C CA . VAL A 1 94 ? -3.780 -6.727 0.685 1.00 84.38 94 VAL A CA 1
ATOM 724 C C . VAL A 1 94 ? -3.840 -8.164 1.202 1.00 84.38 94 VAL A C 1
ATOM 726 O O . VAL A 1 94 ? -3.841 -9.121 0.426 1.00 84.38 94 VAL A O 1
ATOM 729 N N . HIS A 1 95 ? -3.889 -8.349 2.521 1.00 80.31 95 HIS A N 1
ATOM 730 C CA . HIS A 1 95 ? -3.963 -9.680 3.134 1.00 80.31 95 HIS A CA 1
ATOM 731 C C . HIS A 1 95 ? -5.406 -10.163 3.312 1.00 80.31 95 HIS A C 1
ATOM 733 O O . HIS A 1 95 ? -5.692 -11.354 3.172 1.00 80.31 95 HIS A O 1
ATOM 739 N N . SER A 1 96 ? -6.325 -9.239 3.579 1.00 78.56 96 SER A N 1
ATOM 740 C CA . SER A 1 96 ? -7.762 -9.492 3.673 1.00 78.56 96 SER A CA 1
ATOM 741 C C . SER A 1 96 ? -8.540 -8.395 2.954 1.00 78.56 96 SER A C 1
ATOM 743 O O . SER A 1 96 ? -8.039 -7.288 2.782 1.00 78.56 96 SER A O 1
ATOM 745 N N . ARG A 1 97 ? -9.757 -8.721 2.497 1.00 83.00 97 ARG A N 1
ATOM 746 C CA . ARG A 1 97 ? -10.579 -7.813 1.690 1.00 83.00 97 ARG A CA 1
ATOM 747 C C . ARG A 1 97 ? -10.737 -6.452 2.374 1.00 83.00 97 ARG A C 1
ATOM 749 O O . ARG A 1 97 ? -11.222 -6.374 3.500 1.00 83.00 97 ARG A O 1
ATOM 756 N N . GLN A 1 98 ? -10.392 -5.396 1.649 1.00 84.75 98 GLN A N 1
ATOM 757 C CA . GLN A 1 98 ? -10.337 -4.010 2.106 1.00 84.75 98 GLN A CA 1
ATOM 758 C C . GLN A 1 98 ? -11.266 -3.137 1.253 1.00 84.75 98 GLN A C 1
ATOM 760 O O . GLN A 1 98 ? -11.544 -3.438 0.094 1.00 84.75 98 GLN A O 1
ATOM 765 N N . TRP A 1 99 ? -11.747 -2.028 1.812 1.00 88.31 99 TRP A N 1
ATOM 766 C CA . TRP A 1 99 ? -12.517 -1.040 1.050 1.00 88.31 99 TRP A CA 1
ATOM 767 C C . TRP A 1 99 ? -11.703 0.229 0.896 1.00 88.31 99 TRP A C 1
ATOM 769 O O . TRP A 1 99 ? -11.368 0.875 1.888 1.00 88.31 99 TRP A O 1
ATOM 779 N N . MET A 1 100 ? -11.461 0.618 -0.350 1.00 91.00 100 MET A N 1
ATOM 780 C CA . MET A 1 100 ? -10.873 1.908 -0.664 1.00 91.00 100 MET A CA 1
ATOM 781 C C . MET A 1 100 ? -11.974 2.964 -0.731 1.00 91.00 100 MET A C 1
ATOM 783 O O . MET A 1 100 ? -13.033 2.741 -1.328 1.00 91.00 100 MET A O 1
ATOM 787 N N . ARG A 1 101 ? -11.748 4.107 -0.087 1.00 92.81 101 ARG A N 1
ATOM 788 C CA . ARG A 1 101 ? -12.757 5.154 0.107 1.00 92.81 101 ARG A CA 1
ATOM 789 C C . ARG A 1 101 ? -12.307 6.499 -0.430 1.00 92.81 101 ARG A C 1
ATOM 791 O O . ARG A 1 101 ? -11.119 6.766 -0.541 1.00 92.81 101 ARG A O 1
ATOM 798 N N . ALA A 1 102 ? -13.270 7.363 -0.729 1.00 91.25 102 ALA A N 1
ATOM 799 C CA . ALA A 1 102 ? -12.989 8.698 -1.255 1.00 91.25 102 ALA A CA 1
ATOM 800 C C . ALA A 1 102 ? -12.353 9.647 -0.224 1.00 91.25 102 ALA A C 1
ATOM 802 O O . ALA A 1 102 ? -11.636 10.566 -0.601 1.00 91.25 102 ALA A O 1
ATOM 803 N N . LEU A 1 103 ? -12.620 9.433 1.067 1.00 90.69 103 LEU A N 1
ATOM 804 C CA . LEU A 1 103 ? -12.126 10.252 2.176 1.00 90.69 103 LEU A CA 1
ATOM 805 C C . LEU A 1 103 ? -11.669 9.347 3.334 1.00 90.69 103 LEU A C 1
ATOM 807 O O . LEU A 1 103 ? -12.175 8.224 3.440 1.00 90.69 103 LEU A O 1
ATOM 811 N N . PRO A 1 104 ? -10.774 9.822 4.223 1.00 88.62 104 PRO A N 1
ATOM 812 C CA . PRO A 1 104 ? -10.276 9.074 5.381 1.00 88.62 104 PRO A CA 1
ATOM 813 C C . PRO A 1 104 ? -11.317 9.001 6.518 1.00 88.62 104 PRO A C 1
ATOM 815 O O . PRO A 1 104 ? -11.090 9.458 7.635 1.00 88.62 104 PRO A O 1
ATOM 818 N N . ASN A 1 105 ? -12.502 8.460 6.224 1.00 84.50 105 ASN A N 1
ATOM 819 C CA . ASN A 1 105 ? -13.591 8.255 7.179 1.00 84.50 105 ASN A CA 1
ATOM 820 C C . ASN A 1 105 ? -14.329 6.931 6.894 1.00 84.50 105 ASN A C 1
ATOM 822 O O . ASN A 1 105 ? -14.526 6.552 5.737 1.00 84.50 105 ASN A O 1
ATOM 826 N N . LYS A 1 106 ? -14.795 6.245 7.947 1.00 83.25 106 LYS A N 1
ATOM 827 C CA . LYS A 1 106 ? -15.531 4.970 7.865 1.00 83.25 106 LYS A CA 1
ATOM 828 C C . LYS A 1 106 ? -16.857 5.100 7.101 1.00 83.25 106 LYS A C 1
ATOM 830 O O . LYS A 1 106 ? -17.274 4.135 6.459 1.00 83.25 106 LYS A O 1
ATOM 835 N N . ASP A 1 107 ? -17.456 6.289 7.084 1.00 88.19 107 ASP A N 1
ATOM 836 C CA . ASP A 1 107 ? -18.718 6.561 6.377 1.00 88.19 107 ASP A CA 1
ATOM 837 C C . ASP A 1 107 ? -18.525 7.082 4.946 1.00 88.19 107 ASP A C 1
ATOM 839 O O . ASP A 1 107 ? -19.491 7.247 4.204 1.00 88.19 107 ASP A O 1
ATOM 843 N N . ALA A 1 108 ? -17.282 7.336 4.525 1.00 89.81 108 ALA A N 1
ATOM 844 C CA . ALA A 1 108 ? -17.007 7.853 3.191 1.00 89.81 108 ALA A CA 1
ATOM 845 C C . ALA A 1 108 ? -17.383 6.843 2.098 1.00 89.81 108 ALA A C 1
ATOM 847 O O . ALA A 1 108 ? -17.261 5.627 2.284 1.00 89.81 108 ALA A O 1
ATOM 848 N N . THR A 1 109 ? -17.778 7.352 0.930 1.00 94.06 109 THR A N 1
ATOM 849 C CA . THR A 1 109 ? -18.134 6.540 -0.238 1.00 94.06 109 THR A CA 1
ATOM 850 C C . THR A 1 109 ? -17.047 5.517 -0.552 1.00 94.06 109 THR A C 1
ATOM 852 O O . THR A 1 109 ? -15.870 5.862 -0.686 1.00 94.06 109 THR A O 1
ATOM 855 N N . LYS A 1 110 ? -17.458 4.253 -0.679 1.00 92.31 110 LYS A N 1
ATOM 856 C CA . LYS A 1 110 ? -16.606 3.156 -1.141 1.00 92.31 110 LYS A CA 1
ATOM 857 C C . LYS A 1 110 ? -16.383 3.320 -2.640 1.00 92.31 110 LYS A C 1
ATOM 859 O O . LYS A 1 110 ? -17.347 3.343 -3.398 1.00 92.31 110 LYS A O 1
ATOM 864 N N . LEU A 1 111 ? -15.128 3.447 -3.044 1.00 91.44 111 LEU A N 1
ATOM 865 C CA . LEU A 1 111 ? -14.730 3.569 -4.444 1.00 91.44 111 LEU A C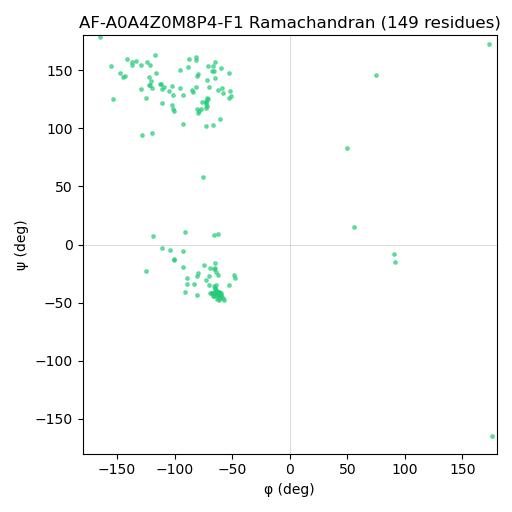A 1
ATOM 866 C C . LEU A 1 111 ? -14.448 2.202 -5.060 1.00 91.44 111 LEU A C 1
ATOM 868 O O . LEU A 1 111 ? -14.822 1.948 -6.199 1.00 91.44 111 LEU A O 1
ATOM 872 N N . TYR A 1 112 ? -13.783 1.331 -4.300 1.00 90.56 112 TYR A N 1
ATOM 873 C CA . TYR A 1 112 ? -13.304 0.045 -4.792 1.00 90.56 112 TYR A CA 1
ATOM 874 C C . TYR A 1 112 ? -13.138 -0.963 -3.661 1.00 90.56 112 TYR A C 1
ATOM 876 O O . TYR A 1 112 ? -12.920 -0.592 -2.502 1.00 90.56 112 TYR A O 1
ATOM 884 N N . THR A 1 113 ? -13.243 -2.240 -4.011 1.00 90.25 113 THR A N 1
ATOM 885 C CA . THR A 1 113 ? -12.951 -3.362 -3.122 1.00 90.25 113 THR A CA 1
ATOM 886 C C . THR A 1 113 ? -11.575 -3.892 -3.461 1.00 90.25 113 THR A C 1
ATOM 888 O O . THR A 1 113 ? -11.383 -4.429 -4.541 1.00 90.25 113 THR A O 1
ATOM 891 N N . LEU A 1 114 ? -10.648 -3.757 -2.523 1.00 87.31 114 LEU A N 1
ATOM 892 C CA . LEU A 1 114 ? -9.339 -4.374 -2.609 1.00 87.31 114 LEU A CA 1
ATOM 893 C C . LEU A 1 114 ? -9.454 -5.839 -2.184 1.00 87.31 114 LEU A C 1
ATOM 895 O O . LEU A 1 114 ? -9.809 -6.134 -1.039 1.00 87.31 114 LEU A O 1
ATOM 899 N N . GLU A 1 115 ? -9.183 -6.756 -3.098 1.00 87.94 115 GLU A N 1
ATOM 900 C CA . GLU A 1 115 ? -9.185 -8.192 -2.844 1.00 87.94 115 GLU A CA 1
ATOM 901 C C . GLU A 1 115 ? -7.816 -8.672 -2.348 1.00 87.94 115 GLU A C 1
ATOM 903 O O . GLU A 1 115 ? -6.780 -8.030 -2.529 1.00 87.94 115 GLU A O 1
ATOM 908 N N . ARG A 1 116 ? -7.802 -9.836 -1.691 1.00 84.25 116 ARG A N 1
ATOM 909 C CA . ARG A 1 116 ? -6.561 -10.431 -1.182 1.00 84.25 116 ARG A CA 1
ATOM 910 C C . ARG A 1 116 ? -5.562 -10.656 -2.323 1.00 84.25 116 ARG A C 1
ATOM 912 O O . ARG A 1 116 ? -5.887 -11.304 -3.312 1.00 84.25 116 ARG A O 1
ATOM 919 N N . GLY A 1 117 ? -4.327 -10.209 -2.117 1.00 80.88 117 GLY A N 1
ATOM 920 C CA . GLY A 1 117 ? -3.230 -10.320 -3.074 1.00 80.88 117 GLY A CA 1
ATOM 921 C C . GLY A 1 117 ? -3.110 -9.136 -4.030 1.00 80.88 117 GLY A C 1
ATOM 922 O O . GLY A 1 117 ? -2.110 -9.056 -4.734 1.00 80.88 117 GLY A O 1
ATOM 923 N N . GLU A 1 118 ? -4.070 -8.207 -4.048 1.00 87.25 118 GLU A N 1
ATOM 924 C CA . GLU A 1 118 ? -3.894 -6.941 -4.758 1.00 87.25 118 GLU A CA 1
ATOM 925 C C . GLU A 1 118 ? -2.883 -6.051 -4.032 1.00 87.25 118 GLU A C 1
ATOM 927 O O . GLU A 1 118 ? -2.694 -6.158 -2.816 1.00 87.25 118 GLU A O 1
ATOM 932 N N . CYS A 1 119 ? -2.234 -5.162 -4.782 1.00 87.00 119 CYS A N 1
ATOM 933 C CA . CYS A 1 119 ? -1.256 -4.242 -4.231 1.00 87.00 119 CYS A CA 1
ATOM 934 C C . CYS A 1 119 ? -1.694 -2.797 -4.366 1.00 87.00 119 CYS A C 1
ATOM 936 O O . CYS A 1 119 ? -2.336 -2.369 -5.328 1.00 87.00 119 CYS A O 1
ATOM 938 N N . VAL A 1 120 ? -1.277 -2.026 -3.379 1.00 90.19 120 VAL A N 1
ATOM 939 C CA . VAL A 1 120 ? -1.419 -0.584 -3.367 1.00 90.19 120 VAL A CA 1
ATOM 940 C C . VAL A 1 120 ? -0.073 0.039 -3.052 1.00 90.19 120 VAL A C 1
ATOM 942 O O . VAL A 1 120 ? 0.790 -0.581 -2.437 1.00 90.19 120 VAL A O 1
ATOM 945 N N . ILE A 1 121 ? 0.122 1.267 -3.498 1.00 90.56 121 ILE A N 1
ATOM 946 C CA . ILE A 1 121 ? 1.299 2.061 -3.167 1.00 90.56 121 ILE A CA 1
ATOM 947 C C . ILE A 1 121 ? 0.855 3.327 -2.458 1.00 90.56 121 ILE A C 1
ATOM 949 O O . ILE A 1 121 ? -0.173 3.912 -2.805 1.00 90.56 121 ILE A O 1
ATOM 953 N N . VAL A 1 122 ? 1.612 3.734 -1.447 1.00 90.44 122 VAL A N 1
ATOM 954 C CA . VAL A 1 122 ? 1.308 4.931 -0.666 1.00 90.44 122 VAL A CA 1
ATOM 955 C C . VAL A 1 122 ? 1.680 6.169 -1.471 1.00 90.44 122 VAL A C 1
ATOM 957 O O . VAL A 1 122 ? 2.828 6.331 -1.883 1.00 90.44 122 VAL A O 1
ATOM 960 N N . ILE A 1 123 ? 0.698 7.041 -1.695 1.00 91.19 123 ILE A N 1
ATOM 961 C CA . ILE A 1 123 ? 0.814 8.238 -2.546 1.00 91.19 123 ILE A CA 1
ATOM 962 C C . ILE A 1 123 ? 0.582 9.547 -1.781 1.00 91.19 123 ILE A C 1
ATOM 964 O O . ILE A 1 123 ? 0.509 10.615 -2.383 1.00 91.19 123 ILE A O 1
ATOM 968 N N . GLY A 1 124 ? 0.449 9.499 -0.459 1.00 86.69 124 GLY A N 1
ATOM 969 C CA . GLY A 1 124 ? 0.251 10.692 0.357 1.00 86.69 124 GLY A CA 1
ATOM 970 C C . GLY A 1 124 ? 0.498 10.437 1.835 1.00 86.69 124 GLY A C 1
ATOM 971 O O . GLY A 1 124 ? 0.816 9.319 2.238 1.00 86.69 124 GLY A O 1
ATOM 972 N N . GLU A 1 125 ? 0.355 11.492 2.634 1.00 75.38 125 GLU A N 1
ATOM 973 C CA . GLU A 1 125 ? 0.514 11.407 4.084 1.00 75.38 125 GLU A CA 1
ATOM 974 C C . GLU A 1 125 ? -0.564 10.521 4.719 1.00 75.38 125 GLU A C 1
ATOM 976 O O . GLU A 1 125 ? -1.726 10.500 4.297 1.00 75.38 125 GLU A O 1
ATOM 981 N N . SER A 1 126 ? -0.163 9.777 5.747 1.00 73.19 126 SER A N 1
ATOM 982 C CA . SER A 1 126 ? -1.061 8.963 6.552 1.00 73.19 126 SER A CA 1
ATOM 983 C C . SER A 1 126 ? -1.759 9.826 7.604 1.00 73.19 126 SER A C 1
ATOM 985 O O . SER A 1 126 ? -1.149 10.649 8.282 1.00 73.19 126 SER A O 1
ATOM 987 N N . THR A 1 127 ? -3.069 9.637 7.765 1.00 74.56 127 THR A N 1
ATOM 988 C CA . THR A 1 127 ? -3.816 10.231 8.879 1.00 74.56 127 THR A CA 1
ATOM 989 C C . THR A 1 127 ? -3.854 9.228 10.018 1.00 74.56 127 THR A C 1
ATOM 991 O O . THR A 1 127 ? -4.605 8.252 9.968 1.00 74.56 127 THR A O 1
ATOM 994 N N . ILE A 1 128 ? -3.037 9.456 11.041 1.00 69.25 128 ILE A N 1
ATOM 995 C CA . ILE A 1 128 ? -2.947 8.567 12.200 1.00 69.25 128 ILE A CA 1
ATOM 996 C C . ILE A 1 128 ? -4.210 8.728 13.057 1.00 69.25 128 ILE A C 1
ATOM 998 O O . ILE A 1 128 ? -4.528 9.819 13.525 1.00 69.25 128 ILE A O 1
ATOM 1002 N N . LEU A 1 129 ? -4.911 7.621 13.287 1.00 67.12 129 LEU A N 1
ATOM 1003 C CA . LEU A 1 129 ? -6.042 7.507 14.200 1.00 67.12 129 LEU A CA 1
ATOM 1004 C C . LEU A 1 129 ? -5.776 6.327 15.130 1.00 67.12 129 LEU A C 1
ATOM 1006 O O . LEU A 1 129 ? -6.074 5.180 14.798 1.00 67.12 129 LEU A O 1
ATOM 1010 N N . LYS A 1 130 ? -5.204 6.613 16.301 1.00 58.00 130 LYS A N 1
ATOM 1011 C CA . LYS A 1 130 ? -5.030 5.598 17.341 1.00 58.00 130 LYS A CA 1
ATOM 1012 C C . LYS A 1 130 ? -6.381 5.283 17.978 1.00 58.00 130 LYS A C 1
ATOM 1014 O O . LYS A 1 130 ? -7.001 6.159 18.580 1.00 58.00 130 LYS A O 1
ATOM 1019 N N . THR A 1 131 ? -6.828 4.042 17.844 1.00 59.16 131 THR A N 1
ATOM 1020 C CA . THR A 1 131 ? -7.893 3.469 18.673 1.00 59.16 131 THR A CA 1
ATOM 1021 C C . THR A 1 131 ? -7.286 3.010 20.006 1.00 59.16 131 THR A C 1
ATOM 1023 O O . THR A 1 131 ? -6.069 2.876 20.125 1.00 59.16 131 THR A O 1
ATOM 1026 N N . GLN A 1 132 ? -8.106 2.820 21.046 1.00 54.25 132 GLN A N 1
ATOM 1027 C CA . GLN A 1 132 ? -7.612 2.415 22.376 1.00 54.25 132 GLN A CA 1
ATOM 1028 C C . GLN A 1 132 ? -6.977 1.009 22.394 1.00 54.25 132 GLN A C 1
ATOM 1030 O O . GLN A 1 132 ? -6.249 0.698 23.331 1.00 54.25 132 GLN A O 1
ATOM 1035 N N . GLU A 1 133 ? -7.221 0.195 21.364 1.00 55.59 133 GLU A N 1
ATOM 1036 C CA . GLU A 1 133 ? -6.815 -1.217 21.271 1.00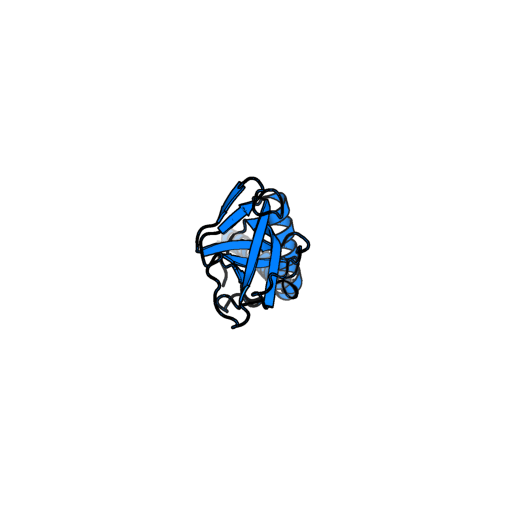 55.59 133 GLU A CA 1
ATOM 1037 C C . GLU A 1 133 ? -5.710 -1.468 20.220 1.00 55.59 133 GLU A C 1
ATOM 1039 O O . GLU A 1 133 ? -5.206 -2.584 20.094 1.00 55.59 133 GLU A O 1
ATOM 1044 N N . ALA A 1 134 ? -5.287 -0.431 19.484 1.00 60.09 134 ALA A N 1
ATOM 1045 C CA . ALA A 1 134 ? -4.284 -0.542 18.427 1.00 60.09 134 ALA A CA 1
ATOM 1046 C C . ALA A 1 134 ? -2.950 0.118 18.805 1.00 60.09 134 ALA A C 1
ATOM 1048 O O . ALA A 1 134 ? -2.912 1.262 19.265 1.00 60.09 134 ALA A O 1
ATOM 1049 N N . ILE A 1 135 ? -1.830 -0.560 18.520 1.00 63.00 135 ILE A N 1
ATOM 1050 C CA . ILE A 1 135 ? -0.475 0.029 18.610 1.00 63.00 135 ILE A CA 1
ATOM 1051 C C . ILE A 1 135 ? -0.362 1.193 17.625 1.00 63.00 135 ILE A C 1
ATOM 1053 O O . ILE A 1 135 ? 0.209 2.247 17.926 1.00 63.00 135 ILE A O 1
ATOM 1057 N N . SER A 1 136 ? -0.905 0.984 16.425 1.00 66.81 136 SER A N 1
ATOM 1058 C CA . SER A 1 136 ? -0.817 1.908 15.307 1.00 66.81 136 SER A CA 1
ATOM 1059 C C . SER A 1 136 ? -2.025 1.701 14.400 1.00 66.81 136 SER A C 1
ATOM 1061 O O . SER A 1 136 ? -2.300 0.581 13.982 1.00 66.81 136 SER A O 1
ATOM 1063 N N . GLY A 1 137 ? -2.764 2.773 14.124 1.00 74.62 137 GLY A N 1
ATOM 1064 C CA . GLY A 1 137 ? -3.957 2.750 13.284 1.00 74.62 137 GLY A CA 1
ATOM 1065 C C . GLY A 1 137 ? -4.107 4.066 12.534 1.00 74.62 137 GLY A C 1
ATOM 1066 O O . GLY A 1 137 ? -3.680 5.115 13.022 1.00 74.62 137 GLY A O 1
ATOM 1067 N N . GLY A 1 138 ? -4.656 4.033 11.325 1.00 82.06 138 GLY A N 1
ATOM 1068 C CA . GLY A 1 138 ? -4.816 5.234 10.519 1.00 82.06 138 GLY A CA 1
ATOM 1069 C C . GLY A 1 138 ? -5.301 4.990 9.100 1.00 82.06 138 GLY A C 1
ATOM 1070 O O . GLY A 1 138 ? -5.404 3.863 8.624 1.00 82.06 138 GLY A O 1
ATOM 1071 N N . TRP A 1 139 ? -5.602 6.087 8.415 1.00 87.00 139 TRP A N 1
ATOM 1072 C CA . TRP A 1 139 ? -5.928 6.077 6.997 1.00 87.00 139 TRP A CA 1
ATOM 1073 C C . TRP A 1 139 ? -4.680 6.330 6.171 1.00 87.00 139 TRP A C 1
ATOM 1075 O O . TRP A 1 139 ? -3.971 7.313 6.385 1.00 87.00 139 TRP A O 1
ATOM 1085 N N . LEU A 1 140 ? -4.446 5.462 5.197 1.00 89.06 140 LEU A N 1
ATOM 1086 C CA . LEU A 1 140 ? -3.376 5.595 4.224 1.00 89.06 140 LEU A CA 1
ATOM 1087 C C . LEU A 1 140 ? -3.959 6.114 2.913 1.00 89.06 140 LEU A C 1
ATOM 1089 O O . LEU A 1 140 ? -4.924 5.541 2.405 1.00 89.06 140 LEU A O 1
ATOM 1093 N N . SER A 1 141 ? -3.368 7.178 2.369 1.00 92.31 141 SER A N 1
ATOM 1094 C CA . SER A 1 141 ? -3.641 7.616 0.999 1.00 92.31 141 SER A CA 1
ATOM 1095 C C . SER A 1 141 ? -2.866 6.728 0.033 1.00 92.31 141 SER A C 1
ATOM 1097 O O . SER A 1 141 ? -1.630 6.705 0.050 1.00 92.31 141 SER A O 1
ATOM 1099 N N . VAL A 1 142 ? -3.586 5.962 -0.781 1.00 92.62 142 VAL A N 1
ATOM 1100 C CA . VAL A 1 142 ? -3.009 4.927 -1.636 1.00 92.62 142 VAL A CA 1
ATOM 1101 C C . VAL A 1 142 ? -3.554 4.985 -3.057 1.00 92.62 142 VAL A C 1
ATOM 1103 O O . VAL A 1 142 ? -4.646 5.493 -3.311 1.00 92.62 142 VAL A O 1
ATOM 1106 N N . ALA A 1 143 ? -2.788 4.424 -3.985 1.00 92.75 143 ALA A N 1
ATOM 1107 C CA . ALA A 1 143 ? -3.237 4.117 -5.333 1.00 92.75 143 ALA A CA 1
ATOM 1108 C C . ALA A 1 143 ? -3.063 2.627 -5.624 1.00 92.75 143 ALA A C 1
ATOM 1110 O O . ALA A 1 143 ? -2.079 2.018 -5.196 1.00 92.75 143 ALA A O 1
ATOM 1111 N N . THR A 1 144 ? -3.985 2.043 -6.388 1.00 90.00 144 THR A N 1
ATOM 1112 C CA . THR A 1 144 ? -3.828 0.675 -6.902 1.00 90.00 144 THR A CA 1
ATOM 1113 C C . THR A 1 144 ? -2.558 0.572 -7.741 1.00 90.00 144 THR A C 1
ATOM 1115 O O . THR A 1 144 ? -2.312 1.419 -8.605 1.00 90.00 144 THR A O 1
ATOM 1118 N N . SER A 1 145 ? -1.775 -0.478 -7.522 1.00 86.81 145 SER A N 1
ATOM 1119 C CA . SER A 1 145 ? -0.536 -0.728 -8.252 1.00 86.81 145 SER A CA 1
ATOM 1120 C C . SER A 1 145 ? -0.376 -2.216 -8.539 1.00 86.81 145 SER A C 1
ATOM 1122 O O . SER A 1 145 ? -0.959 -3.069 -7.872 1.00 86.81 145 SER A O 1
ATOM 1124 N N . ASN A 1 146 ? 0.446 -2.544 -9.529 1.00 81.75 146 ASN A N 1
ATOM 1125 C CA . ASN A 1 146 ? 0.833 -3.929 -9.753 1.00 81.75 146 ASN A CA 1
ATOM 1126 C C . ASN A 1 146 ? 1.790 -4.363 -8.636 1.00 81.75 146 ASN A C 1
ATOM 1128 O O . ASN A 1 146 ? 2.696 -3.613 -8.268 1.00 81.75 146 ASN A O 1
ATOM 1132 N N . CYS A 1 147 ? 1.663 -5.604 -8.166 1.00 71.12 147 CYS A N 1
ATOM 1133 C CA . CYS A 1 147 ? 2.553 -6.180 -7.151 1.00 71.12 147 CYS A CA 1
ATOM 1134 C C . CYS A 1 147 ? 4.015 -6.376 -7.608 1.00 71.12 147 CYS A C 1
ATOM 1136 O O . CYS A 1 147 ? 4.809 -6.950 -6.877 1.00 71.12 147 CYS A O 1
ATOM 1138 N N . GLY A 1 148 ? 4.394 -5.872 -8.790 1.00 57.22 148 GLY A N 1
ATOM 1139 C CA . GLY A 1 148 ? 5.651 -6.205 -9.455 1.00 57.22 148 GLY A CA 1
ATOM 1140 C C . GLY A 1 148 ? 5.600 -7.603 -10.083 1.00 57.22 148 GLY A C 1
ATOM 1141 O O . GLY A 1 148 ? 4.924 -8.498 -9.590 1.00 57.22 148 GLY A O 1
ATOM 1142 N N . ILE A 1 149 ? 6.278 -7.772 -11.222 1.00 39.91 149 ILE A N 1
ATOM 1143 C CA . ILE A 1 149 ? 6.504 -9.079 -11.883 1.00 39.91 149 ILE A CA 1
ATOM 1144 C C . ILE A 1 149 ? 7.954 -9.553 -11.634 1.00 39.91 149 ILE A C 1
ATOM 1146 O O . ILE A 1 149 ? 8.326 -10.665 -11.990 1.00 39.91 149 ILE A O 1
ATOM 1150 N N . PHE A 1 150 ? 8.775 -8.729 -10.982 1.00 37.12 150 PHE A N 1
ATOM 1151 C CA . PHE A 1 150 ? 10.148 -9.058 -10.621 1.00 37.12 150 PHE A CA 1
ATOM 1152 C C . PHE A 1 150 ? 10.273 -8.994 -9.102 1.00 37.12 150 PHE A C 1
ATOM 1154 O O . PHE A 1 150 ? 10.402 -7.910 -8.533 1.00 37.12 150 PHE A O 1
ATOM 1161 N N . ASN A 1 151 ? 10.141 -10.175 -8.495 1.00 37.22 151 ASN A N 1
ATOM 1162 C CA . ASN A 1 151 ? 10.622 -10.470 -7.149 1.00 37.22 151 ASN A CA 1
ATOM 1163 C C . ASN A 1 151 ? 12.148 -10.532 -7.164 1.00 37.22 151 ASN A C 1
ATOM 11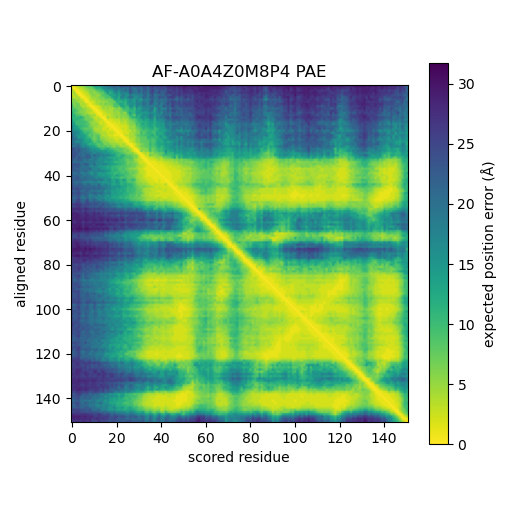65 O O . ASN A 1 151 ? 12.677 -11.232 -8.059 1.00 37.22 151 ASN A O 1
#

Nearest PDB structures (foldseek):
  5nwt-assembly1_A  TM=1.581E-01  e=2.436E+00  Escherichia coli K-12
  2vlg-assembly1_D  TM=2.847E-01  e=9.511E+00  Bacillus subtilis

Radius of gyration: 20.99 Å; Cα contacts (8 Å, |Δi|>4): 290; chains: 1; bounding box: 50×25×70 Å

Organism: NCBI:txid2562682